Protein AF-A0A223PAQ1-F1 (afdb_monomer)

Solvent-accessible surface area (backbone atoms only — not comparable to full-atom values): 8505 Å² total; per-residue (Å²): 97,74,69,75,41,51,39,82,47,49,54,73,44,29,72,71,59,65,36,25,28,38,31,66,58,69,69,95,58,64,61,45,85,44,60,37,45,86,76,50,77,64,92,81,61,57,66,74,54,50,49,56,52,17,53,48,30,31,70,64,49,53,43,47,45,76,37,21,33,42,68,29,21,32,25,65,68,60,18,44,62,62,8,44,99,68,27,37,49,26,36,52,40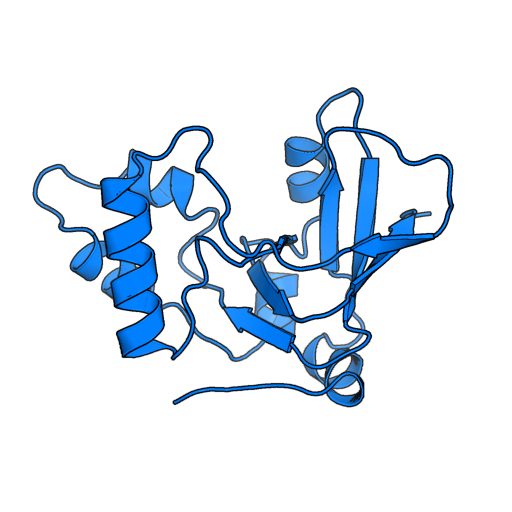,63,73,30,51,32,35,52,38,33,27,98,72,35,62,41,73,66,61,54,58,74,68,50,56,94,87,60,47,72,68,60,53,52,60,73,34,53,68,39,76,65,62,51,34,61,42,34,73,68,38,20,41,32,36,34,33,39,75,35,27,43,34,30,63,64,128

Structure (mmCIF, N/CA/C/O backbone):
data_AF-A0A223PAQ1-F1
#
_entry.id   AF-A0A223PAQ1-F1
#
loop_
_atom_site.group_PDB
_atom_site.id
_atom_site.type_symbol
_atom_site.label_atom_id
_atom_site.label_alt_id
_atom_site.label_comp_id
_atom_site.label_asym_id
_atom_site.label_entity_id
_atom_site.label_seq_id
_atom_site.pdbx_PDB_ins_code
_atom_site.Cartn_x
_atom_site.Cartn_y
_atom_site.Cartn_z
_atom_site.occupancy
_atom_site.B_iso_or_equiv
_atom_site.auth_seq_id
_atom_site.auth_comp_id
_atom_site.auth_asym_id
_atom_site.auth_atom_id
_atom_site.pdbx_PDB_model_num
ATOM 1 N N . MET A 1 1 ? 2.979 1.601 18.700 1.00 54.25 1 MET A N 1
ATOM 2 C CA . MET A 1 1 ? 4.424 1.247 18.636 1.00 54.25 1 MET A CA 1
ATOM 3 C C . MET A 1 1 ? 4.887 1.492 17.204 1.00 54.25 1 MET A C 1
ATOM 5 O O . MET A 1 1 ? 4.255 0.963 16.306 1.00 54.25 1 MET A O 1
ATOM 9 N N . ASN A 1 2 ? 5.896 2.339 16.965 1.00 67.38 2 ASN A N 1
ATOM 10 C CA . ASN A 1 2 ? 6.295 2.740 15.607 1.00 67.38 2 ASN A CA 1
ATOM 11 C C . ASN A 1 2 ? 7.244 1.688 14.999 1.00 67.38 2 ASN A C 1
ATOM 13 O O . ASN A 1 2 ? 8.445 1.718 15.266 1.00 67.38 2 ASN A O 1
ATOM 17 N N . MET A 1 3 ? 6.705 0.715 14.260 1.00 81.56 3 MET A N 1
ATOM 18 C CA . MET A 1 3 ? 7.496 -0.382 13.690 1.00 81.56 3 MET A CA 1
ATOM 19 C C . MET A 1 3 ? 8.091 0.047 12.347 1.00 81.56 3 MET A C 1
ATOM 21 O O . MET A 1 3 ? 7.358 0.268 11.383 1.00 81.56 3 MET A O 1
ATOM 25 N N . LYS A 1 4 ? 9.417 0.208 12.306 1.00 89.50 4 LYS A N 1
ATOM 26 C CA . LYS A 1 4 ? 10.188 0.543 11.103 1.00 89.50 4 LYS A CA 1
ATOM 27 C C . LYS A 1 4 ? 11.106 -0.614 10.741 1.00 89.50 4 LYS A C 1
ATOM 29 O O . LYS A 1 4 ? 11.763 -1.165 11.620 1.00 89.50 4 LYS A O 1
ATOM 34 N N . PHE A 1 5 ? 11.160 -0.923 9.455 1.00 92.31 5 PHE A N 1
ATOM 35 C CA . PHE A 1 5 ? 11.998 -1.961 8.870 1.00 92.31 5 PHE A CA 1
ATOM 36 C C . PHE A 1 5 ? 13.089 -1.326 8.013 1.00 92.31 5 PHE A C 1
ATOM 38 O O . PHE A 1 5 ? 12.883 -0.268 7.412 1.00 92.31 5 PHE A O 1
ATOM 45 N N . ASN A 1 6 ? 14.249 -1.967 7.951 1.00 92.50 6 ASN A N 1
ATOM 46 C CA . ASN A 1 6 ? 15.348 -1.599 7.070 1.00 92.50 6 ASN A CA 1
ATOM 47 C C . ASN A 1 6 ? 15.229 -2.330 5.731 1.00 92.50 6 ASN A C 1
ATOM 49 O O . ASN A 1 6 ? 14.510 -3.316 5.600 1.00 92.50 6 ASN A O 1
ATOM 53 N N . HIS A 1 7 ? 15.983 -1.884 4.728 1.00 87.88 7 HIS A N 1
ATOM 54 C CA . HIS A 1 7 ? 15.956 -2.521 3.409 1.00 87.88 7 HIS A CA 1
ATOM 55 C C . HIS A 1 7 ? 16.357 -4.013 3.448 1.00 87.88 7 HIS A C 1
ATOM 57 O O . HIS A 1 7 ? 15.794 -4.814 2.704 1.00 87.88 7 HIS A O 1
ATOM 63 N N . ASP A 1 8 ? 17.270 -4.389 4.351 1.00 90.56 8 ASP A N 1
ATOM 64 C CA . ASP A 1 8 ? 17.735 -5.769 4.540 1.00 90.56 8 ASP A CA 1
ATOM 65 C C . ASP A 1 8 ? 16.621 -6.697 5.043 1.00 90.56 8 ASP A C 1
ATOM 67 O O . ASP A 1 8 ? 16.638 -7.897 4.768 1.00 90.56 8 ASP A O 1
ATOM 71 N N . ASP A 1 9 ? 15.608 -6.136 5.712 1.00 91.25 9 ASP A N 1
ATOM 72 C CA . ASP A 1 9 ? 14.459 -6.887 6.216 1.00 91.25 9 ASP A CA 1
ATOM 73 C C . ASP A 1 9 ? 13.476 -7.249 5.094 1.00 91.25 9 ASP A C 1
ATOM 75 O O . ASP A 1 9 ? 12.657 -8.149 5.265 1.00 91.25 9 ASP A O 1
ATOM 79 N N . TRP A 1 10 ? 13.555 -6.598 3.924 1.00 90.75 10 TRP A N 1
ATOM 80 C CA . TRP A 1 10 ? 12.585 -6.772 2.839 1.00 90.75 10 TRP A CA 1
ATOM 81 C C . TRP A 1 10 ? 12.441 -8.229 2.400 1.00 90.75 10 TRP A C 1
ATOM 83 O O . TRP A 1 10 ? 11.336 -8.765 2.360 1.00 90.75 10 TRP A O 1
ATOM 93 N N . LYS A 1 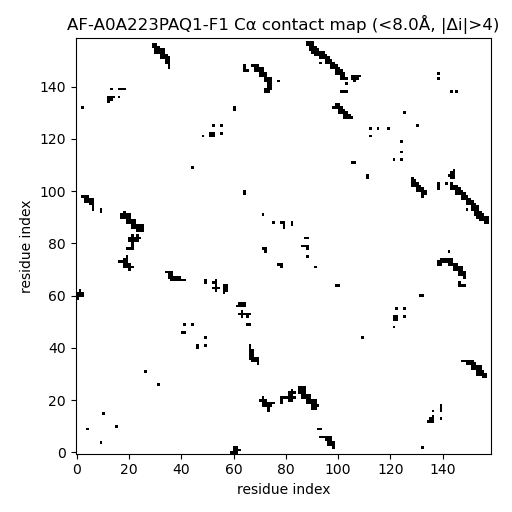11 ? 13.563 -8.878 2.067 1.00 91.62 11 LYS A N 1
ATOM 94 C CA . LYS A 1 11 ? 13.560 -10.243 1.528 1.00 91.62 11 LYS A CA 1
ATOM 95 C C . LYS A 1 11 ? 13.141 -11.285 2.578 1.00 91.62 11 LYS A C 1
ATOM 97 O O . LYS A 1 11 ? 12.326 -12.136 2.223 1.00 91.62 11 LYS A O 1
ATOM 102 N N . PRO A 1 12 ? 13.639 -11.242 3.832 1.00 93.75 12 PRO A N 1
ATOM 103 C CA . PRO A 1 12 ? 13.119 -12.087 4.904 1.00 93.75 12 PRO A CA 1
ATOM 104 C C . PRO A 1 12 ? 11.621 -11.887 5.158 1.00 93.75 12 PRO A C 1
ATOM 106 O O . PRO A 1 12 ? 10.899 -12.868 5.281 1.00 93.75 12 PRO A O 1
ATOM 109 N N . LEU A 1 13 ? 11.143 -10.638 5.197 1.00 93.38 13 LEU A N 1
ATOM 110 C CA . LEU A 1 13 ? 9.737 -10.334 5.479 1.00 93.38 13 LEU A CA 1
ATOM 111 C C . LEU A 1 13 ? 8.798 -10.752 4.348 1.00 93.38 13 LEU A C 1
ATOM 113 O O . LEU A 1 13 ? 7.671 -11.150 4.623 1.00 93.38 13 LEU A O 1
ATOM 117 N N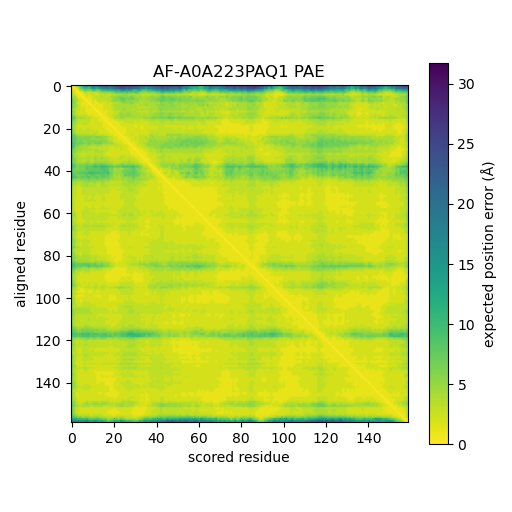 . SER A 1 14 ? 9.232 -10.639 3.091 1.00 93.00 14 SER A N 1
ATOM 118 C CA . SER A 1 14 ? 8.395 -10.969 1.935 1.00 93.00 14 SER A CA 1
ATOM 119 C C . SER A 1 14 ? 8.381 -12.459 1.588 1.00 93.00 14 SER A C 1
ATOM 121 O O . SER A 1 14 ? 7.675 -12.845 0.659 1.00 93.00 14 SER A O 1
ATOM 123 N N . GLY A 1 15 ? 9.211 -13.289 2.231 1.00 92.69 15 GLY A N 1
ATOM 124 C CA . GLY A 1 15 ? 9.403 -14.689 1.831 1.00 92.69 15 GLY A CA 1
ATOM 125 C C . GLY A 1 15 ? 9.953 -14.841 0.403 1.00 92.69 15 GLY A C 1
ATOM 126 O O . GLY A 1 15 ? 9.823 -15.894 -0.216 1.00 92.69 15 GLY A O 1
ATOM 127 N N . GLY A 1 16 ? 10.531 -13.776 -0.169 1.00 92.00 16 GLY A N 1
ATOM 128 C CA . GLY A 1 16 ? 10.926 -13.720 -1.581 1.00 92.00 16 GLY A CA 1
ATOM 129 C C . GLY A 1 16 ? 9.774 -13.495 -2.570 1.00 92.00 16 GLY A C 1
ATOM 130 O O . GLY A 1 16 ? 10.025 -13.461 -3.775 1.00 92.00 16 GLY A O 1
ATOM 131 N N . MET A 1 17 ? 8.538 -13.303 -2.098 1.00 95.50 17 MET A N 1
ATOM 132 C CA . MET A 1 17 ? 7.390 -12.982 -2.947 1.00 95.50 17 MET A CA 1
ATOM 133 C C . MET A 1 17 ? 7.467 -11.548 -3.489 1.00 95.50 17 MET A C 1
ATOM 135 O O . MET A 1 17 ? 8.149 -10.677 -2.937 1.00 95.50 17 MET A O 1
ATOM 139 N N . LEU A 1 18 ? 6.757 -11.312 -4.595 1.00 96.69 18 LEU A N 1
ATOM 140 C CA . LEU A 1 18 ? 6.733 -10.030 -5.292 1.00 96.69 18 LEU A CA 1
ATOM 141 C C . LEU A 1 18 ? 5.574 -9.162 -4.804 1.00 96.69 18 LEU A C 1
ATOM 143 O O . LEU A 1 18 ? 4.435 -9.616 -4.728 1.00 96.69 18 LEU A O 1
ATOM 147 N N . LEU A 1 19 ? 5.878 -7.894 -4.537 1.00 97.31 19 LEU A N 1
ATOM 148 C CA . LEU A 1 19 ? 4.890 -6.862 -4.262 1.00 97.31 19 LEU A CA 1
ATOM 149 C C . LEU A 1 19 ? 4.638 -6.057 -5.535 1.00 97.31 19 LEU A C 1
ATOM 151 O O . LEU A 1 19 ? 5.581 -5.570 -6.158 1.00 97.31 19 LEU A O 1
ATOM 155 N N . TYR A 1 20 ? 3.379 -5.883 -5.910 1.00 98.38 20 TYR A N 1
ATOM 156 C CA . TYR A 1 20 ? 2.981 -5.221 -7.144 1.00 98.38 20 TYR A CA 1
ATOM 157 C C . TYR A 1 20 ? 2.291 -3.890 -6.890 1.00 98.38 20 TYR A C 1
ATOM 159 O O . TYR A 1 20 ? 1.607 -3.684 -5.885 1.00 98.38 20 TYR A O 1
ATOM 167 N N . ARG A 1 21 ? 2.420 -2.996 -7.868 1.00 97.56 21 ARG A N 1
ATOM 168 C CA . ARG A 1 21 ? 1.624 -1.777 -7.970 1.00 97.56 21 ARG A CA 1
ATOM 169 C C . ARG A 1 21 ? 1.234 -1.508 -9.412 1.00 97.56 21 ARG A C 1
ATOM 171 O O . ARG A 1 21 ? 2.093 -1.512 -10.293 1.00 97.56 21 ARG A O 1
ATOM 178 N N . GLY A 1 22 ? -0.043 -1.201 -9.615 1.00 97.00 22 GLY A N 1
ATOM 179 C CA . GLY A 1 22 ? -0.533 -0.607 -10.852 1.00 97.00 22 GLY A CA 1
ATOM 180 C C . GLY A 1 22 ? -0.232 0.890 -10.910 1.00 97.00 22 GLY A C 1
ATOM 181 O O . GLY A 1 22 ? -0.494 1.627 -9.957 1.00 97.00 22 GLY A O 1
ATOM 182 N N . PHE A 1 23 ? 0.318 1.339 -12.031 1.00 95.56 23 PHE A N 1
ATOM 183 C CA . PHE A 1 23 ? 0.492 2.743 -12.382 1.00 95.56 23 PHE A CA 1
ATOM 184 C C . PHE A 1 23 ? -0.395 3.042 -13.587 1.00 95.56 23 PHE A C 1
ATOM 186 O O . PHE A 1 23 ? -0.353 2.311 -14.570 1.00 95.56 23 PHE A O 1
ATOM 193 N N . SER A 1 24 ? -1.173 4.124 -13.534 1.00 94.00 24 SER A N 1
ATOM 194 C CA . SER A 1 24 ? -2.085 4.521 -14.620 1.00 94.00 24 SER A CA 1
ATOM 195 C C . SER A 1 24 ? -1.376 5.040 -15.875 1.00 94.00 24 SER A C 1
ATOM 197 O O . SER A 1 24 ? -2.013 5.293 -16.894 1.00 94.00 24 SER A O 1
ATOM 199 N N . GLN A 1 25 ? -0.057 5.221 -15.806 1.00 93.50 25 GLN A N 1
ATOM 200 C CA . GLN A 1 25 ? 0.791 5.656 -16.907 1.00 93.50 25 GLN A CA 1
ATOM 201 C C . GLN A 1 25 ? 2.018 4.758 -16.984 1.00 93.50 25 GLN A C 1
ATOM 203 O O . GLN A 1 25 ? 2.524 4.302 -15.957 1.00 93.50 25 GLN A O 1
ATOM 208 N N . LYS A 1 26 ? 2.511 4.546 -18.204 1.00 93.94 26 LYS A N 1
ATOM 209 C CA . LYS A 1 26 ? 3.750 3.812 -18.456 1.00 93.94 26 LYS A CA 1
ATOM 210 C C . LYS A 1 26 ? 4.946 4.743 -18.330 1.00 93.94 26 LYS A C 1
ATOM 212 O O . LYS A 1 26 ? 4.948 5.820 -18.922 1.00 93.94 26 LYS A O 1
ATOM 217 N N . ALA A 1 27 ? 5.980 4.295 -17.635 1.00 92.69 27 ALA A N 1
ATOM 218 C CA . ALA A 1 27 ? 7.295 4.910 -17.671 1.00 92.69 27 ALA A CA 1
ATOM 219 C C . ALA A 1 27 ? 8.202 4.192 -18.697 1.00 92.69 27 ALA A C 1
ATOM 221 O O . ALA A 1 27 ? 8.205 2.953 -18.786 1.00 92.69 27 ALA A O 1
ATOM 222 N N . PRO A 1 28 ? 8.966 4.948 -19.508 1.00 92.88 28 PRO A N 1
ATOM 223 C CA . PRO A 1 28 ? 9.849 4.376 -20.519 1.00 92.88 28 PRO A CA 1
ATOM 224 C C . PRO A 1 28 ? 11.023 3.602 -19.906 1.00 92.88 28 PRO A C 1
ATOM 226 O O . PRO A 1 28 ? 11.519 2.670 -20.540 1.00 92.88 28 PRO A O 1
ATOM 229 N N . GLU A 1 29 ? 11.428 3.925 -18.678 1.00 95.62 29 GLU A N 1
ATOM 230 C CA . GLU A 1 29 ? 12.525 3.275 -17.970 1.00 95.62 29 GLU A CA 1
ATOM 231 C C . GLU A 1 29 ? 12.120 1.910 -17.398 1.00 95.62 29 GLU A C 1
ATOM 233 O O . GLU A 1 29 ? 11.046 1.742 -16.809 1.00 95.62 29 GLU A O 1
ATOM 238 N N . ASP A 1 30 ? 13.028 0.934 -17.473 1.00 94.69 30 ASP A N 1
ATOM 239 C CA . ASP A 1 30 ? 12.830 -0.390 -16.865 1.00 94.69 30 ASP A CA 1
ATOM 240 C C . ASP A 1 30 ? 12.723 -0.325 -15.341 1.00 94.69 30 ASP A C 1
ATOM 242 O O . ASP A 1 30 ? 12.063 -1.149 -14.709 1.00 94.69 30 ASP A O 1
ATOM 246 N N . THR A 1 31 ? 13.363 0.676 -14.740 1.00 96.38 31 THR A N 1
ATOM 247 C CA . THR A 1 31 ? 13.351 0.941 -13.306 1.00 96.38 31 THR A CA 1
ATOM 248 C C . THR A 1 31 ? 13.109 2.421 -13.064 1.00 96.38 31 THR A C 1
ATOM 250 O O . THR A 1 31 ? 13.803 3.258 -13.631 1.00 96.38 31 THR A O 1
ATOM 253 N N . VAL A 1 32 ? 12.191 2.730 -12.150 1.00 96.50 32 VAL A N 1
ATOM 254 C CA . VAL A 1 32 ? 11.979 4.090 -11.643 1.00 96.50 32 VAL A CA 1
ATOM 255 C C . VAL A 1 32 ? 12.072 4.116 -10.121 1.00 96.50 32 VAL A C 1
ATOM 257 O O . VAL A 1 32 ? 11.748 3.137 -9.443 1.00 96.50 32 VAL A O 1
ATOM 260 N N . LEU A 1 33 ? 12.530 5.246 -9.583 1.00 96.56 33 LEU A N 1
ATOM 261 C CA . LEU A 1 33 ? 12.502 5.517 -8.151 1.00 96.56 33 LEU A CA 1
ATOM 262 C C . LEU A 1 33 ? 11.129 6.080 -7.781 1.00 96.56 33 LEU A C 1
ATOM 264 O O . LEU A 1 33 ? 10.700 7.090 -8.334 1.00 96.56 33 LEU A O 1
ATOM 268 N N . VAL A 1 34 ? 10.468 5.459 -6.812 1.00 95.25 34 VAL A N 1
ATOM 269 C CA . VAL A 1 34 ? 9.169 5.900 -6.301 1.00 95.25 34 VAL A CA 1
ATOM 270 C C . VAL A 1 34 ? 9.315 6.245 -4.830 1.00 95.25 34 VAL A C 1
ATOM 272 O O . VAL A 1 34 ? 10.029 5.571 -4.092 1.00 95.25 34 VAL A O 1
ATOM 275 N N . ARG A 1 35 ? 8.645 7.308 -4.394 1.00 92.12 35 ARG A N 1
ATOM 276 C CA . ARG A 1 35 ? 8.608 7.715 -2.989 1.00 92.12 35 ARG A CA 1
ATOM 277 C C . ARG A 1 35 ? 7.180 7.690 -2.485 1.00 92.12 35 ARG A C 1
ATOM 279 O O . ARG A 1 35 ? 6.237 7.857 -3.259 1.00 92.12 35 ARG A O 1
ATOM 286 N N . SER A 1 36 ? 7.045 7.510 -1.181 1.00 94.06 36 SER A N 1
ATOM 287 C CA . SER A 1 36 ? 5.774 7.732 -0.504 1.00 94.06 36 SER A CA 1
ATOM 288 C C . SER A 1 36 ? 5.315 9.177 -0.693 1.00 94.06 36 SER A C 1
ATOM 290 O O . SER A 1 36 ? 6.143 10.085 -0.572 1.00 94.06 36 SER A O 1
ATOM 292 N N . PRO A 1 37 ? 4.028 9.426 -0.981 1.00 92.81 37 PRO A N 1
ATOM 293 C CA . PRO A 1 37 ? 3.499 10.780 -0.953 1.00 92.81 37 PRO A CA 1
ATOM 294 C C . PRO A 1 37 ? 3.635 11.390 0.450 1.00 92.81 37 PRO A C 1
ATOM 296 O O . PRO A 1 37 ? 3.628 10.689 1.461 1.00 92.81 37 PRO A O 1
ATOM 299 N N . THR A 1 38 ? 3.747 12.714 0.514 1.00 86.69 38 THR A N 1
ATOM 300 C CA . THR A 1 38 ? 3.746 13.458 1.783 1.00 86.69 38 THR A CA 1
ATOM 301 C C . THR A 1 38 ? 2.352 13.934 2.171 1.00 86.69 38 THR A C 1
ATOM 303 O O . THR A 1 38 ? 2.043 13.968 3.354 1.00 86.69 38 THR A O 1
ATOM 306 N N . ASP A 1 39 ? 1.524 14.283 1.183 1.00 83.88 39 ASP A N 1
ATOM 307 C CA . ASP A 1 39 ? 0.177 14.831 1.373 1.00 83.88 39 ASP A CA 1
ATOM 308 C C . ASP A 1 39 ? -0.727 14.408 0.201 1.00 83.88 39 ASP A C 1
ATOM 310 O O . ASP A 1 39 ? -1.042 15.182 -0.711 1.00 83.88 39 ASP A O 1
ATOM 314 N N . ARG A 1 40 ? -1.045 13.107 0.127 1.00 87.25 40 ARG A N 1
ATOM 315 C CA . ARG A 1 40 ? -1.909 12.593 -0.941 1.00 87.25 40 ARG A CA 1
ATOM 316 C C . ARG A 1 40 ? -3.330 13.108 -0.733 1.00 87.25 40 ARG A C 1
ATOM 318 O O . ARG A 1 40 ? -3.997 12.709 0.221 1.00 87.25 40 ARG A O 1
ATOM 325 N N . LYS A 1 41 ? -3.836 13.855 -1.717 1.00 88.38 41 LYS A N 1
ATOM 326 C CA . LYS A 1 41 ? -5.269 14.142 -1.829 1.00 88.38 41 LYS A CA 1
ATOM 327 C C . LYS A 1 41 ? -6.037 12.894 -2.286 1.00 88.38 41 LYS A C 1
ATOM 329 O O . LYS A 1 41 ? -5.587 12.203 -3.210 1.00 88.38 41 LYS A O 1
ATOM 334 N N . PRO A 1 42 ? -7.176 12.580 -1.657 1.00 87.19 42 PRO A N 1
ATOM 335 C CA . PRO A 1 42 ? -7.971 11.423 -2.022 1.00 87.19 42 PRO A CA 1
ATOM 336 C C . PRO A 1 42 ? -8.705 11.699 -3.340 1.00 87.19 42 PRO A C 1
ATOM 338 O O . PRO A 1 42 ? -9.112 12.826 -3.609 1.00 87.19 42 PRO A O 1
ATOM 341 N N . ALA A 1 43 ? -8.852 10.669 -4.176 1.00 86.69 43 ALA A N 1
ATOM 342 C CA . ALA A 1 43 ? -9.570 10.794 -5.446 1.00 86.69 43 ALA A CA 1
ATOM 343 C C . ALA A 1 43 ? -11.095 10.736 -5.250 1.00 86.69 43 ALA A C 1
ATOM 345 O O . ALA A 1 43 ? -11.819 11.536 -5.831 1.00 86.69 43 ALA A O 1
ATOM 346 N N . HIS A 1 44 ? -11.560 9.800 -4.416 1.00 89.50 44 HIS A N 1
ATOM 347 C CA . HIS A 1 44 ? -12.988 9.512 -4.225 1.00 89.50 44 HIS A CA 1
ATOM 348 C C . HIS A 1 44 ? -13.433 9.626 -2.760 1.00 89.50 44 HIS A C 1
ATOM 350 O O . HIS A 1 44 ? -14.553 10.033 -2.473 1.00 89.50 44 HIS A O 1
ATOM 356 N N . MET A 1 45 ? -12.536 9.337 -1.814 1.00 92.12 45 MET A N 1
ATOM 357 C CA . MET A 1 45 ? -12.817 9.457 -0.384 1.00 92.12 45 MET A CA 1
ATOM 358 C C . MET A 1 45 ? -12.894 10.932 0.048 1.00 92.12 45 MET A C 1
ATOM 360 O O . MET A 1 45 ? -12.003 11.704 -0.307 1.00 92.12 45 MET A O 1
ATOM 364 N N . PRO A 1 46 ? -13.884 11.349 0.858 1.00 95.38 46 PRO A N 1
ATOM 365 C CA . PRO A 1 46 ? -13.893 12.689 1.436 1.00 95.38 46 PRO A CA 1
ATOM 366 C C . PRO A 1 46 ? -12.646 12.954 2.292 1.00 95.38 46 PRO A C 1
ATOM 368 O O . PRO A 1 46 ? -12.229 12.106 3.081 1.00 95.38 46 PRO A O 1
ATOM 371 N N . LEU A 1 47 ? -12.076 14.159 2.202 1.00 95.19 47 LEU A N 1
ATOM 372 C CA . LEU A 1 47 ? -10.855 14.514 2.941 1.00 95.19 47 LEU A CA 1
ATOM 373 C C . LEU A 1 47 ? -11.015 14.372 4.467 1.00 95.19 47 LEU A C 1
ATOM 375 O O . LEU A 1 47 ? -10.101 13.921 5.151 1.00 95.19 47 LEU A O 1
ATOM 379 N N . SER A 1 48 ? -12.194 14.695 5.004 1.00 96.12 48 SER A N 1
ATOM 380 C CA . SER A 1 48 ? -12.500 14.527 6.432 1.00 96.12 48 SER A CA 1
ATOM 381 C C . SER A 1 48 ? -12.500 13.065 6.884 1.00 96.12 48 SER A C 1
ATOM 383 O O . SER A 1 48 ? -12.188 12.785 8.040 1.00 96.12 48 SER A O 1
ATOM 385 N N . VAL A 1 49 ? -12.839 12.131 5.994 1.00 96.44 49 VAL A N 1
ATOM 386 C CA . VAL A 1 49 ? -12.781 10.689 6.266 1.00 96.44 49 VAL A CA 1
ATOM 387 C C . VAL A 1 49 ? -11.330 10.226 6.266 1.00 96.44 49 VAL A C 1
ATOM 389 O O . VAL A 1 49 ? -10.911 9.555 7.204 1.00 96.44 49 VAL A O 1
ATOM 392 N N . GLN A 1 50 ? -10.538 10.654 5.279 1.00 96.62 50 GLN A N 1
ATOM 393 C CA . GLN A 1 50 ? -9.105 10.362 5.250 1.00 96.62 50 GLN A CA 1
ATOM 394 C C . GLN A 1 50 ? -8.402 10.849 6.522 1.00 96.62 50 GLN A C 1
ATOM 396 O O . GLN A 1 50 ? -7.620 10.097 7.093 1.00 96.62 50 GLN A O 1
ATOM 401 N N . HIS A 1 51 ? -8.700 12.066 6.989 1.00 97.06 51 HIS A N 1
ATOM 402 C CA . HIS A 1 51 ? -8.128 12.582 8.235 1.00 97.06 51 HIS A CA 1
ATOM 403 C C . HIS A 1 51 ? -8.472 11.693 9.432 1.00 97.06 51 HIS A C 1
ATOM 405 O O . HIS A 1 51 ? -7.571 11.316 10.169 1.00 97.06 51 HIS A O 1
ATOM 411 N N . GLN A 1 52 ? -9.735 11.280 9.581 1.00 97.94 52 GLN A N 1
ATOM 412 C CA . GLN A 1 52 ? -10.133 10.365 10.657 1.00 97.94 52 GLN A CA 1
ATOM 413 C C . GLN A 1 52 ? -9.398 9.020 10.584 1.00 97.94 52 GLN A C 1
ATOM 415 O O . GLN A 1 52 ? -8.993 8.490 11.617 1.00 97.94 52 GLN A O 1
ATOM 420 N N . MET A 1 53 ? -9.201 8.476 9.377 1.00 97.88 53 MET A N 1
ATOM 421 C CA . MET A 1 53 ? -8.440 7.237 9.196 1.00 97.88 53 MET A CA 1
ATOM 422 C C . MET A 1 53 ? -6.969 7.413 9.559 1.00 97.88 53 MET A C 1
ATOM 424 O O . MET A 1 53 ? -6.402 6.588 10.268 1.00 97.88 53 MET A O 1
ATOM 428 N N . ASP A 1 54 ? -6.348 8.490 9.085 1.00 97.50 54 ASP A N 1
ATOM 429 C CA . ASP A 1 54 ? -4.950 8.787 9.371 1.00 97.50 54 ASP A CA 1
ATOM 430 C C . ASP A 1 54 ? -4.703 9.054 10.857 1.00 97.50 54 ASP A C 1
ATOM 432 O O . ASP A 1 54 ? -3.695 8.591 11.382 1.00 97.50 54 ASP A O 1
ATOM 436 N N . ASP A 1 55 ? -5.612 9.754 11.537 1.00 98.00 55 ASP A N 1
ATOM 437 C CA . ASP A 1 55 ? -5.519 10.017 12.975 1.00 98.00 55 ASP A CA 1
ATOM 438 C C . ASP A 1 55 ? -5.631 8.712 13.778 1.00 98.00 55 ASP A C 1
ATOM 440 O O . ASP A 1 55 ? -4.881 8.499 14.734 1.00 98.00 55 ASP A O 1
ATOM 444 N N . TRP A 1 56 ? -6.510 7.794 13.357 1.00 98.12 56 TRP A N 1
ATOM 445 C CA . TRP A 1 56 ? -6.591 6.455 13.942 1.00 98.12 56 TRP A CA 1
ATOM 446 C C . TRP A 1 56 ? -5.304 5.655 13.697 1.00 98.12 56 TRP A C 1
ATOM 448 O O . TRP A 1 56 ? -4.719 5.131 14.643 1.00 98.12 56 TRP A O 1
ATOM 458 N N . PHE A 1 57 ? -4.801 5.611 12.459 1.00 97.81 57 PHE A N 1
ATOM 459 C CA . PHE A 1 57 ? -3.565 4.893 12.140 1.00 97.81 57 PHE A CA 1
ATOM 460 C C . PHE A 1 57 ? -2.344 5.466 12.868 1.00 97.81 57 PHE A C 1
ATOM 462 O O . PHE A 1 57 ? -1.468 4.717 13.302 1.00 97.81 57 PHE A O 1
ATOM 469 N N . GLU A 1 58 ? -2.262 6.784 13.029 1.00 97.06 58 GLU A N 1
ATOM 470 C CA . GLU A 1 58 ? -1.193 7.418 13.793 1.00 97.06 58 GLU A CA 1
ATOM 471 C C . GLU A 1 58 ? -1.270 7.057 15.273 1.00 97.06 58 GLU A C 1
ATOM 473 O O . GLU A 1 58 ? -0.251 6.698 15.865 1.00 97.06 58 GLU A O 1
ATOM 478 N N . LYS A 1 59 ? -2.470 7.080 15.853 1.00 97.19 59 LYS A N 1
ATOM 479 C CA . LYS A 1 59 ? -2.679 6.700 17.248 1.00 97.19 59 LYS A CA 1
ATOM 480 C C . LYS A 1 59 ? -2.333 5.228 17.505 1.00 97.19 59 LYS A C 1
ATOM 482 O O . LYS A 1 59 ? -1.583 4.942 18.436 1.00 97.19 59 LYS A O 1
ATOM 487 N N . GLU A 1 60 ? -2.843 4.309 16.686 1.00 97.12 60 GLU A N 1
ATOM 488 C CA . GLU A 1 60 ? -2.722 2.865 16.935 1.00 97.12 60 GLU A CA 1
ATOM 489 C C . GLU A 1 60 ? -1.401 2.280 16.399 1.00 97.12 60 GLU A C 1
ATOM 491 O O . GLU A 1 60 ? -0.715 1.505 17.074 1.00 97.12 60 GLU A O 1
ATOM 496 N N . LEU A 1 61 ? -0.979 2.698 15.201 1.00 96.31 61 LEU A N 1
ATOM 497 C CA . LEU A 1 61 ? 0.168 2.127 14.482 1.00 96.31 61 LEU A CA 1
ATOM 498 C C . LEU A 1 61 ? 1.369 3.083 14.384 1.00 96.31 61 LEU A C 1
ATOM 500 O O . LEU A 1 61 ? 2.459 2.670 13.984 1.00 96.31 61 LEU A O 1
ATOM 504 N N . GLY A 1 62 ? 1.217 4.350 14.780 1.00 96.50 62 GLY A N 1
ATOM 505 C CA . GLY A 1 62 ? 2.299 5.338 14.771 1.00 96.50 62 GLY A CA 1
ATOM 506 C C . GLY A 1 62 ? 2.600 5.940 13.398 1.00 96.50 62 GLY A C 1
ATOM 507 O O . GLY A 1 62 ? 3.671 6.519 13.222 1.00 96.50 62 GLY A O 1
ATOM 508 N N . THR A 1 63 ? 1.729 5.764 12.397 1.00 95.88 63 THR A N 1
ATOM 509 C CA . THR A 1 63 ? 1.930 6.294 11.036 1.00 95.88 63 THR A CA 1
ATOM 510 C C . THR 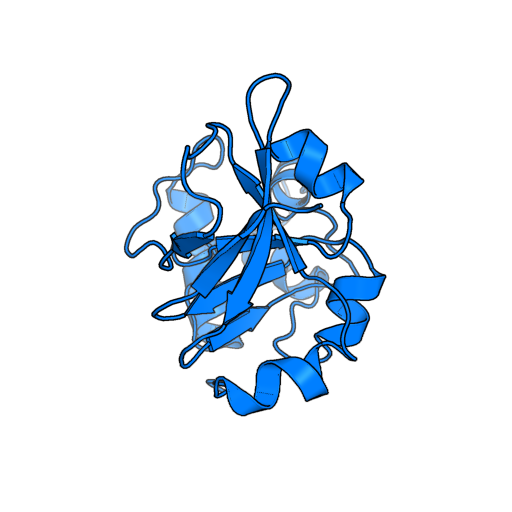A 1 63 ? 0.608 6.657 10.374 1.00 95.88 63 THR A C 1
ATOM 512 O O . THR A 1 63 ? -0.300 5.841 10.333 1.00 95.88 63 THR A O 1
ATOM 515 N N . ARG A 1 64 ? 0.526 7.847 9.770 1.00 96.12 64 ARG A N 1
ATOM 516 C CA . ARG A 1 64 ? -0.604 8.278 8.924 1.00 96.12 64 ARG A CA 1
ATOM 517 C C . ARG A 1 64 ? -0.574 7.566 7.564 1.00 96.12 64 ARG A C 1
ATOM 519 O O . ARG A 1 64 ? -0.077 8.111 6.575 1.00 96.12 64 ARG A O 1
ATOM 526 N N . PHE A 1 65 ? -0.988 6.298 7.536 1.00 96.62 65 PHE A N 1
ATOM 527 C CA . PHE A 1 65 ? -0.848 5.435 6.360 1.00 96.62 65 PHE A CA 1
ATOM 528 C C . PHE A 1 65 ? -1.668 5.915 5.159 1.00 96.62 65 PHE A C 1
ATOM 530 O O . PHE A 1 65 ? -1.177 5.865 4.031 1.00 96.62 65 PHE A O 1
ATOM 537 N N . ARG A 1 66 ? -2.884 6.428 5.340 1.00 95.00 66 ARG A N 1
ATOM 538 C CA . ARG A 1 66 ? -3.790 6.702 4.220 1.00 95.00 66 ARG A CA 1
ATOM 539 C C . ARG A 1 66 ? -3.295 7.832 3.318 1.00 95.00 66 ARG A C 1
ATOM 541 O O . ARG A 1 66 ? -3.420 7.711 2.094 1.00 95.0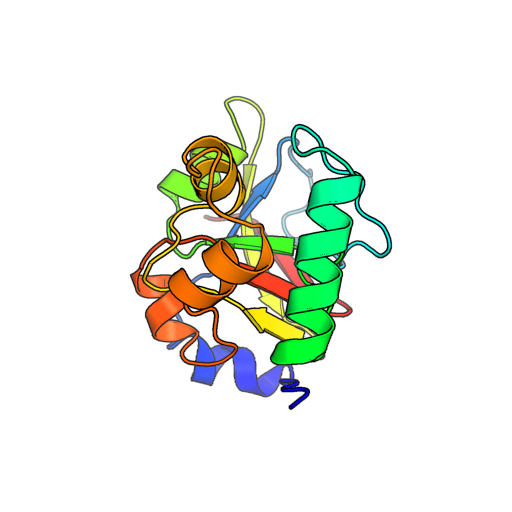0 66 ARG A O 1
ATOM 548 N N . GLN A 1 67 ? -2.721 8.897 3.882 1.00 95.62 67 GLN A N 1
ATOM 549 C CA . GLN A 1 67 ? -2.138 9.998 3.095 1.00 95.62 67 GLN A CA 1
ATOM 550 C C . GLN A 1 67 ? -0.706 9.741 2.618 1.00 95.62 67 GLN A C 1
ATOM 552 O O . GLN A 1 67 ? -0.281 10.362 1.642 1.00 95.62 67 GLN A O 1
ATOM 557 N N . ARG A 1 68 ? 0.042 8.856 3.293 1.00 95.88 68 ARG A N 1
ATOM 558 C CA . ARG A 1 68 ? 1.476 8.648 3.031 1.00 95.88 68 ARG A CA 1
ATOM 559 C C . ARG A 1 68 ? 1.790 7.391 2.238 1.00 95.88 68 ARG A C 1
ATOM 561 O O . ARG A 1 68 ? 2.929 7.220 1.832 1.00 95.88 68 ARG A O 1
ATOM 568 N N . SER A 1 69 ? 0.830 6.501 2.017 1.00 96.12 69 SER A N 1
ATOM 569 C CA . SER A 1 69 ? 1.154 5.201 1.436 1.00 96.12 69 SER A CA 1
ATOM 570 C C . SER A 1 69 ? 1.298 5.219 -0.077 1.00 96.12 69 SER A C 1
ATOM 572 O O . SER A 1 69 ? 0.519 5.821 -0.823 1.00 96.12 69 SER A O 1
ATOM 574 N N . LEU A 1 70 ? 2.271 4.441 -0.526 1.00 96.00 70 LEU A N 1
ATOM 575 C CA . LEU A 1 70 ? 2.206 3.720 -1.774 1.00 96.00 70 LEU A CA 1
ATOM 576 C C . LEU A 1 70 ? 1.280 2.510 -1.581 1.00 96.00 70 LEU A C 1
ATOM 578 O O . LEU A 1 70 ? 1.507 1.670 -0.718 1.00 96.00 70 LEU A O 1
ATOM 582 N N . PHE A 1 71 ? 0.232 2.428 -2.389 1.00 96.62 71 PHE A N 1
ATOM 583 C CA . PHE A 1 71 ? -0.743 1.339 -2.330 1.00 96.62 71 PHE A CA 1
ATOM 584 C C . PHE A 1 71 ? -0.285 0.205 -3.240 1.00 96.62 71 PHE A C 1
ATOM 586 O O . PHE A 1 71 ? 0.076 0.445 -4.400 1.00 96.62 71 PHE A O 1
ATOM 593 N N . THR A 1 72 ? -0.228 -0.996 -2.686 1.00 98.12 72 THR A N 1
ATOM 594 C CA . THR A 1 72 ? 0.412 -2.166 -3.287 1.00 98.12 72 THR A CA 1
ATOM 595 C C . THR A 1 72 ? -0.369 -3.437 -2.954 1.00 98.12 72 THR A C 1
ATOM 597 O O . THR A 1 72 ? -1.284 -3.401 -2.141 1.00 98.12 72 THR A O 1
ATOM 600 N N . THR A 1 73 ? -0.045 -4.553 -3.598 1.00 98.56 73 THR A N 1
ATOM 601 C CA . THR A 1 73 ? -0.721 -5.845 -3.395 1.00 98.56 73 THR A CA 1
ATOM 602 C C . THR A 1 73 ? 0.207 -6.990 -3.800 1.00 98.56 73 THR A C 1
ATOM 604 O O . THR A 1 73 ? 1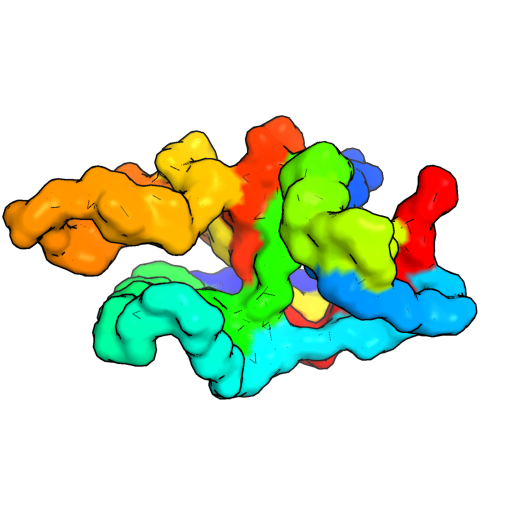.070 -6.811 -4.660 1.00 98.56 73 THR A O 1
ATOM 607 N N . GLY A 1 74 ? 0.035 -8.179 -3.222 1.00 98.00 74 GLY A N 1
ATOM 608 C CA . GLY A 1 74 ? 0.681 -9.396 -3.727 1.00 98.00 74 GLY A CA 1
ATOM 609 C C . GLY A 1 74 ? -0.001 -10.008 -4.961 1.00 98.00 74 GLY A C 1
ATOM 610 O O . GLY A 1 74 ? 0.536 -10.934 -5.564 1.00 98.00 74 GLY A O 1
ATOM 611 N N . SER A 1 75 ? -1.159 -9.484 -5.383 1.00 97.94 75 SER A N 1
ATOM 612 C CA . SER A 1 75 ? -1.909 -9.980 -6.540 1.00 97.94 75 SER A CA 1
ATOM 613 C C . SER A 1 75 ? -1.634 -9.163 -7.803 1.00 97.94 75 SER A C 1
ATOM 615 O O . SER A 1 75 ? -1.981 -7.983 -7.906 1.00 97.94 75 SER A O 1
ATOM 617 N N . LEU A 1 76 ? -1.058 -9.817 -8.813 1.00 97.25 76 LEU A N 1
ATOM 618 C CA . LEU A 1 76 ? -0.818 -9.215 -10.125 1.00 97.25 76 LEU A CA 1
ATOM 619 C C . LEU A 1 76 ? -2.122 -8.756 -10.795 1.00 97.25 76 LEU A C 1
ATOM 621 O O . LEU A 1 76 ? -2.155 -7.692 -11.410 1.00 97.25 76 LEU A O 1
ATOM 625 N N . ASP A 1 77 ? -3.205 -9.518 -10.651 1.00 96.81 77 ASP A N 1
ATOM 626 C CA . ASP A 1 77 ? -4.491 -9.190 -11.272 1.00 96.81 77 ASP A CA 1
ATOM 627 C C . ASP A 1 77 ? -5.175 -8.002 -10.590 1.00 96.81 77 ASP A C 1
ATOM 629 O O . ASP A 1 77 ? -5.779 -7.164 -11.262 1.00 96.81 77 ASP A O 1
ATOM 633 N N . VAL A 1 78 ? -5.040 -7.871 -9.266 1.00 96.81 78 VAL A N 1
ATOM 634 C CA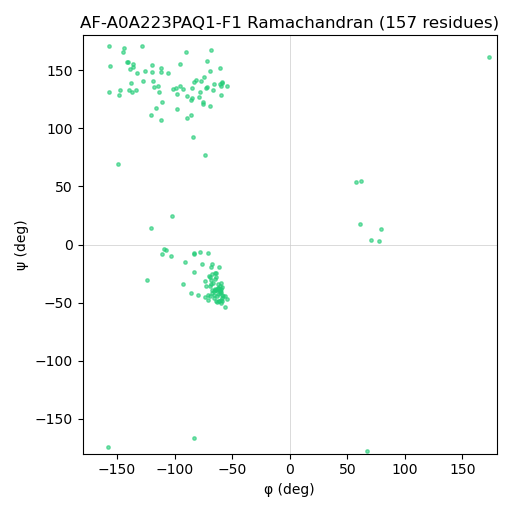 . VAL A 1 78 ? -5.444 -6.652 -8.546 1.00 96.81 78 VAL A CA 1
ATOM 635 C C . VAL A 1 78 ? -4.622 -5.460 -9.052 1.00 96.81 78 VAL A C 1
ATOM 637 O O . VAL A 1 78 ? -5.189 -4.442 -9.442 1.00 96.81 78 VAL A O 1
ATOM 640 N N . ALA A 1 79 ? -3.295 -5.592 -9.144 1.00 97.44 79 ALA A N 1
ATOM 641 C CA . ALA A 1 79 ? -2.433 -4.517 -9.633 1.00 97.44 79 ALA A CA 1
ATOM 642 C C . ALA A 1 79 ? -2.754 -4.097 -11.082 1.00 97.44 79 ALA A C 1
ATOM 644 O O . ALA A 1 79 ? -2.750 -2.903 -11.382 1.00 97.44 79 ALA A O 1
ATOM 645 N N . ARG A 1 80 ? -3.076 -5.049 -11.971 1.00 96.88 80 ARG A N 1
ATOM 646 C CA . ARG A 1 80 ? -3.515 -4.773 -13.352 1.00 96.88 80 ARG A CA 1
ATOM 647 C C . ARG A 1 80 ? -4.813 -3.973 -13.388 1.00 96.88 80 ARG A C 1
ATOM 649 O O . ARG A 1 80 ? -4.901 -3.018 -14.153 1.00 96.88 80 ARG A O 1
ATOM 656 N N . ARG A 1 81 ? -5.786 -4.309 -12.531 1.00 95.12 81 ARG A N 1
ATOM 657 C CA . ARG A 1 81 ? -7.040 -3.548 -12.414 1.00 95.12 81 ARG A CA 1
ATOM 658 C C . ARG A 1 81 ? -6.786 -2.088 -12.037 1.00 95.12 81 ARG A C 1
ATOM 660 O O . ARG A 1 81 ? -7.345 -1.207 -12.678 1.00 95.12 81 ARG A O 1
ATOM 667 N N . TYR A 1 82 ? -5.887 -1.817 -11.085 1.00 93.25 82 TYR A N 1
ATOM 668 C CA . TYR A 1 82 ? -5.509 -0.434 -10.751 1.00 93.25 82 TYR A CA 1
ATOM 669 C C . TYR A 1 82 ? -4.721 0.282 -11.855 1.00 93.25 82 TYR A C 1
ATOM 671 O O . TYR A 1 82 ? -4.794 1.506 -11.953 1.00 93.25 82 TYR A O 1
ATOM 679 N N . ALA A 1 83 ? -3.934 -0.441 -12.657 1.00 95.62 83 ALA A N 1
ATOM 680 C CA . ALA A 1 83 ? -3.207 0.151 -13.779 1.00 95.62 83 ALA A CA 1
ATOM 681 C C . ALA A 1 83 ? -4.160 0.618 -14.897 1.00 95.62 83 ALA A C 1
ATOM 683 O O . ALA A 1 83 ? -3.902 1.637 -15.540 1.00 95.62 83 ALA A O 1
ATOM 684 N N . GLY A 1 84 ? -5.263 -0.106 -15.108 1.00 94.62 84 GLY A N 1
ATOM 685 C CA . GLY A 1 84 ? -6.180 0.122 -16.223 1.00 94.62 84 GLY A CA 1
ATOM 686 C C . GLY A 1 84 ? -5.551 -0.194 -17.587 1.00 94.62 84 GLY A C 1
ATOM 687 O O . GLY A 1 84 ? -4.396 -0.615 -17.684 1.00 94.62 84 GLY A O 1
ATOM 688 N N . ASP A 1 85 ? -6.306 0.038 -18.661 1.00 93.94 85 ASP A N 1
ATOM 689 C CA . ASP A 1 85 ? -5.962 -0.427 -20.018 1.00 93.94 85 ASP A CA 1
ATOM 690 C C . ASP A 1 85 ? -4.679 0.191 -20.597 1.00 93.94 85 ASP A C 1
ATOM 692 O O . ASP A 1 85 ? -4.026 -0.378 -21.476 1.00 93.94 85 ASP A O 1
ATOM 696 N N . HIS A 1 86 ? -4.304 1.374 -20.113 1.00 93.06 86 HIS A N 1
ATOM 697 C CA . HIS A 1 86 ? -3.161 2.137 -20.620 1.00 93.06 86 HIS A CA 1
ATOM 698 C C . HIS A 1 86 ? -1.981 2.189 -19.649 1.00 93.06 86 HIS A C 1
ATOM 700 O O . HIS A 1 86 ? -0.928 2.724 -20.003 1.00 93.06 86 HIS A O 1
ATOM 706 N N . GLY A 1 87 ? -2.143 1.629 -18.451 1.00 95.56 87 GLY A N 1
ATOM 707 C CA . GLY A 1 87 ? -1.129 1.641 -17.412 1.00 95.56 87 GLY A CA 1
ATOM 708 C C . GLY A 1 87 ? -0.077 0.544 -17.546 1.00 95.56 87 GLY A C 1
ATOM 709 O O . GLY A 1 87 ? 0.059 -0.132 -18.570 1.00 95.56 87 GLY A O 1
ATOM 710 N N . GLU A 1 88 ? 0.686 0.367 -16.475 1.00 96.69 88 GLU A N 1
ATOM 711 C CA . GLU A 1 88 ? 1.603 -0.756 -16.295 1.00 96.69 88 GLU A CA 1
ATOM 712 C C . GLU A 1 88 ? 1.596 -1.254 -14.850 1.00 96.69 88 GLU A C 1
ATOM 714 O O . GLU A 1 88 ? 1.280 -0.518 -13.914 1.00 96.69 88 GLU A O 1
ATOM 719 N N . VAL A 1 89 ? 1.996 -2.510 -14.664 1.00 97.81 89 VAL A N 1
ATOM 720 C CA . VAL A 1 89 ? 2.300 -3.053 -13.341 1.00 97.81 89 VAL A CA 1
ATOM 721 C C . VAL A 1 89 ? 3.806 -3.090 -13.153 1.00 97.81 89 VAL A C 1
ATOM 723 O O . VAL A 1 89 ? 4.544 -3.567 -14.017 1.00 97.81 89 VAL A O 1
ATOM 726 N N . ARG A 1 90 ? 4.260 -2.619 -11.993 1.00 98.06 90 ARG A N 1
ATOM 727 C CA . ARG A 1 90 ? 5.656 -2.728 -11.574 1.00 98.06 90 ARG A CA 1
ATOM 728 C C . ARG A 1 90 ? 5.777 -3.513 -10.279 1.00 98.06 90 ARG A C 1
ATOM 730 O O . ARG A 1 90 ? 4.902 -3.450 -9.414 1.00 98.06 90 ARG A O 1
ATOM 737 N N . VAL A 1 91 ? 6.898 -4.213 -10.154 1.00 97.88 91 VAL A N 1
ATOM 738 C CA . VAL A 1 91 ? 7.355 -4.837 -8.914 1.00 97.88 91 VAL A CA 1
ATOM 739 C C . VAL A 1 91 ? 7.989 -3.764 -8.041 1.00 97.88 91 VAL A C 1
ATOM 741 O O . VAL A 1 91 ? 8.892 -3.053 -8.487 1.00 97.88 91 VAL A O 1
ATOM 744 N N . ILE A 1 92 ? 7.520 -3.659 -6.805 1.00 97.81 92 ILE A N 1
ATOM 745 C CA . ILE A 1 92 ? 7.985 -2.710 -5.799 1.00 97.81 92 ILE A CA 1
ATOM 746 C C . ILE A 1 92 ? 8.958 -3.410 -4.854 1.00 97.81 92 ILE A C 1
ATOM 748 O O . ILE A 1 92 ? 8.690 -4.508 -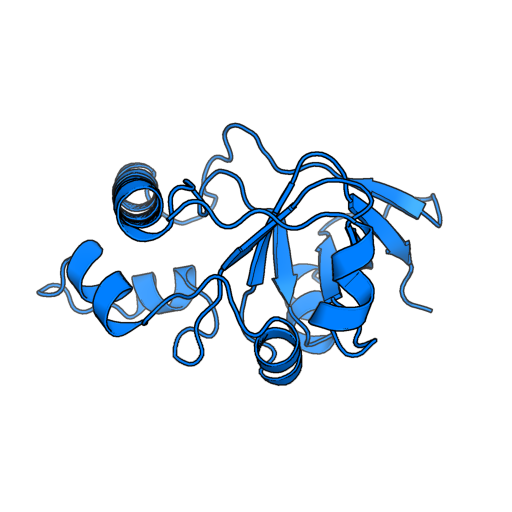4.376 1.00 97.81 92 ILE A O 1
ATOM 752 N N . GLN A 1 93 ? 10.074 -2.749 -4.559 1.00 96.25 93 GLN A N 1
ATOM 753 C CA . GLN A 1 93 ? 11.047 -3.184 -3.562 1.00 96.25 93 GLN A CA 1
ATOM 754 C C . GLN A 1 93 ? 11.506 -1.989 -2.724 1.00 96.25 93 GLN A C 1
ATOM 756 O O . GLN A 1 93 ? 11.886 -0.957 -3.284 1.00 96.25 93 GLN A O 1
ATOM 761 N N . ALA A 1 94 ? 11.507 -2.114 -1.395 1.00 94.88 94 ALA A N 1
ATOM 762 C CA . ALA A 1 94 ? 12.123 -1.103 -0.539 1.00 94.88 94 ALA A CA 1
ATOM 763 C C . ALA A 1 94 ? 13.642 -1.076 -0.739 1.00 94.88 94 ALA A C 1
ATOM 765 O O . ALA A 1 94 ? 14.305 -2.111 -0.734 1.00 94.88 94 ALA A O 1
ATOM 766 N N . ILE A 1 95 ? 14.188 0.128 -0.905 1.00 94.81 95 ILE A N 1
ATOM 767 C CA . ILE A 1 95 ? 15.639 0.375 -0.984 1.00 94.81 95 ILE A CA 1
ATOM 768 C C . ILE A 1 95 ? 16.111 1.335 0.118 1.00 94.81 95 ILE A C 1
ATOM 770 O O . ILE A 1 95 ? 17.210 1.875 0.065 1.00 94.81 95 ILE A O 1
ATOM 774 N N . GLY A 1 96 ? 15.255 1.555 1.112 1.00 92.88 96 GLY A N 1
ATOM 775 C CA . GLY A 1 96 ? 15.496 2.358 2.302 1.00 92.88 96 GLY A CA 1
ATOM 776 C C . GLY A 1 96 ? 14.542 1.932 3.420 1.00 92.88 96 GLY A C 1
ATOM 777 O O . GLY A 1 96 ? 13.810 0.951 3.251 1.00 92.88 96 GLY A O 1
ATOM 778 N N . PRO A 1 97 ? 14.540 2.647 4.557 1.00 94.69 97 PRO A N 1
ATOM 779 C CA . PRO A 1 97 ? 13.631 2.357 5.652 1.00 94.69 97 PRO A CA 1
ATOM 780 C C . PRO A 1 97 ? 12.170 2.440 5.212 1.00 94.69 97 PRO A C 1
ATOM 782 O O . PRO A 1 97 ? 11.777 3.353 4.476 1.00 94.69 97 PRO A O 1
ATOM 785 N N . PHE A 1 98 ? 11.365 1.496 5.684 1.00 96.06 98 PHE A N 1
ATOM 786 C CA . PHE A 1 98 ? 9.957 1.413 5.331 1.00 96.06 98 PHE A CA 1
ATOM 787 C C . PHE A 1 98 ? 9.093 0.924 6.495 1.00 96.06 98 PHE A C 1
ATOM 789 O O . PHE A 1 98 ? 9.567 0.416 7.511 1.00 96.06 98 PHE A O 1
ATOM 796 N N . GLN A 1 99 ? 7.794 1.110 6.330 1.00 96.88 99 GLN A N 1
ATOM 797 C CA . GLN A 1 99 ? 6.715 0.663 7.191 1.00 96.88 99 GLN A CA 1
ATOM 798 C C . GLN A 1 99 ? 5.600 0.170 6.288 1.00 96.88 99 GLN A C 1
ATOM 800 O O . GLN A 1 99 ? 5.428 0.673 5.178 1.00 96.88 99 GLN A O 1
ATOM 805 N N . PHE A 1 100 ? 4.815 -0.781 6.762 1.00 97.69 100 PHE A N 1
ATOM 806 C CA . PHE A 1 100 ? 3.614 -1.191 6.060 1.00 97.69 100 PHE A CA 1
ATOM 807 C C . PHE A 1 100 ? 2.500 -1.449 7.056 1.00 97.69 100 PHE A C 1
ATOM 809 O O . PHE A 1 100 ? 2.766 -1.755 8.218 1.00 97.69 100 PHE A O 1
ATOM 816 N N . CYS A 1 101 ? 1.266 -1.360 6.584 1.00 98.38 101 CYS A N 1
ATOM 817 C CA . CYS A 1 101 ? 0.150 -2.003 7.241 1.00 98.38 101 CYS A CA 1
ATOM 818 C C . CYS A 1 101 ? -0.746 -2.696 6.219 1.00 98.38 101 CYS A C 1
ATOM 820 O O . CYS A 1 101 ? -0.761 -2.363 5.030 1.00 98.38 101 CYS A O 1
ATOM 822 N N . TRP A 1 102 ? -1.465 -3.698 6.699 1.00 98.50 102 TRP A N 1
ATOM 823 C CA . TRP A 1 102 ? -2.446 -4.444 5.927 1.00 98.50 102 TRP A CA 1
ATOM 824 C C . TRP A 1 102 ? -3.451 -5.089 6.879 1.00 98.50 102 TRP A C 1
ATOM 826 O O . TRP A 1 102 ? -3.255 -5.093 8.098 1.00 98.50 102 TRP A O 1
ATOM 836 N N . SER A 1 103 ? -4.519 -5.651 6.326 1.00 98.50 103 SER A N 1
ATOM 837 C CA . SER A 1 103 ? -5.515 -6.391 7.091 1.00 98.50 103 SER A CA 1
ATOM 838 C C . SER A 1 103 ? -5.931 -7.662 6.352 1.00 98.50 103 SER A C 1
ATOM 840 O O . SER A 1 103 ? -6.181 -7.648 5.148 1.00 98.50 103 SER A O 1
ATOM 842 N N . LYS A 1 104 ? -6.090 -8.764 7.097 1.00 98.19 104 LYS A N 1
ATOM 843 C CA . LYS A 1 104 ? -6.689 -10.015 6.588 1.00 98.19 104 LYS A CA 1
ATOM 844 C C . LYS A 1 104 ? -8.183 -9.868 6.267 1.00 98.19 104 LYS A C 1
ATOM 846 O O . LYS A 1 104 ? -8.736 -10.720 5.583 1.00 98.19 104 LYS A O 1
ATOM 851 N N . LYS A 1 105 ? -8.831 -8.822 6.784 1.00 98.12 105 LYS A N 1
ATOM 852 C CA . LYS A 1 105 ? -10.276 -8.565 6.700 1.00 98.12 105 LYS A CA 1
ATOM 853 C C . LYS A 1 105 ? -10.642 -7.430 5.740 1.00 98.12 105 LYS A C 1
ATOM 855 O O . LYS A 1 105 ? -11.825 -7.185 5.576 1.00 98.12 105 LYS A O 1
ATOM 860 N N . SER A 1 106 ? -9.657 -6.740 5.162 1.00 97.56 106 SER A N 1
ATOM 861 C CA . SER A 1 106 ? -9.851 -5.615 4.243 1.00 97.56 106 SER A CA 1
ATOM 862 C C . SER A 1 106 ? -9.206 -5.960 2.910 1.00 97.56 106 SER A C 1
ATOM 864 O O . SER A 1 106 ? -7.981 -6.034 2.833 1.00 97.56 106 SER A O 1
ATOM 866 N N . HIS A 1 107 ? -10.008 -6.155 1.864 1.00 96.25 107 HIS A N 1
ATOM 867 C CA . HIS A 1 107 ? -9.476 -6.305 0.504 1.00 96.25 107 HIS A CA 1
ATOM 868 C C . HIS A 1 107 ? -8.925 -4.968 -0.017 1.00 96.25 107 HIS A C 1
ATOM 870 O O . HIS A 1 107 ? -7.802 -4.922 -0.512 1.00 96.25 107 HIS A O 1
ATOM 876 N N . ASP A 1 108 ? -9.700 -3.894 0.146 1.00 96.00 108 ASP A N 1
ATOM 877 C CA . ASP A 1 108 ? -9.381 -2.514 -0.232 1.00 96.00 108 ASP A CA 1
ATOM 878 C C . ASP A 1 108 ? -10.081 -1.584 0.771 1.00 96.00 108 ASP A C 1
ATOM 880 O O . ASP A 1 108 ? -11.269 -1.748 1.043 1.00 96.00 108 ASP A O 1
ATOM 884 N N . LEU A 1 109 ? -9.354 -0.637 1.371 1.00 96.31 109 LEU A N 1
ATOM 885 C CA . LEU A 1 109 ? -9.908 0.196 2.445 1.00 96.31 109 LEU A CA 1
ATOM 886 C C . LEU A 1 109 ? -10.977 1.193 1.962 1.00 96.31 109 LEU A C 1
ATOM 888 O O . LEU A 1 109 ? -11.818 1.632 2.748 1.00 96.31 109 LEU A O 1
ATOM 892 N N . TYR A 1 110 ? -10.927 1.611 0.699 1.00 95.75 110 TYR A N 1
ATOM 893 C CA . TYR A 1 110 ? -11.961 2.463 0.125 1.00 95.75 110 TYR A CA 1
ATOM 894 C C . TYR A 1 110 ? -13.262 1.682 -0.076 1.00 95.75 110 TYR A C 1
ATOM 896 O O . TYR A 1 110 ? -14.310 2.179 0.330 1.00 95.75 110 TYR A O 1
ATOM 904 N N . ASP A 1 111 ? -13.183 0.454 -0.587 1.00 95.75 111 ASP A N 1
ATOM 905 C CA . ASP A 1 111 ? -14.345 -0.428 -0.738 1.00 95.75 111 ASP A CA 1
ATOM 906 C C . ASP A 1 111 ? -15.001 -0.719 0.627 1.00 95.75 111 ASP A C 1
ATOM 908 O O . ASP A 1 111 ? -16.224 -0.652 0.760 1.00 95.75 111 ASP A O 1
ATOM 912 N N . GLU A 1 112 ? -14.201 -0.967 1.675 1.00 97.19 112 GLU A N 1
ATOM 913 C CA . GLU A 1 112 ? -14.720 -1.143 3.044 1.00 97.19 112 GLU A CA 1
ATOM 914 C C . GLU A 1 112 ? -15.447 0.110 3.553 1.00 97.19 112 GLU A C 1
ATOM 916 O O . GLU A 1 112 ? -16.476 0.009 4.222 1.00 97.19 112 GLU A O 1
ATOM 921 N N . PHE A 1 113 ? -14.931 1.298 3.226 1.00 96.75 113 PHE A N 1
ATOM 922 C CA . PHE A 1 113 ? -15.574 2.562 3.574 1.00 96.75 113 PHE A CA 1
ATOM 923 C C . PHE A 1 113 ? -16.897 2.762 2.824 1.00 96.75 113 PHE A C 1
ATOM 925 O O . PHE A 1 113 ? -17.870 3.208 3.431 1.00 96.75 113 PHE A O 1
ATOM 932 N N . GLU A 1 114 ? -16.965 2.425 1.535 1.00 96.50 114 GLU A N 1
ATOM 933 C CA . GLU A 1 114 ? -18.211 2.515 0.764 1.00 96.50 114 GLU A CA 1
ATOM 934 C C . GLU A 1 114 ? -19.274 1.520 1.251 1.00 96.50 114 GLU A C 1
ATOM 936 O O . GLU A 1 114 ? -20.466 1.829 1.227 1.00 96.50 114 GLU A O 1
ATOM 941 N N . ALA A 1 115 ? -18.851 0.349 1.731 1.00 96.06 115 ALA A N 1
ATOM 942 C CA . ALA A 1 115 ? -19.731 -0.682 2.276 1.00 96.06 115 ALA A CA 1
ATOM 943 C C . ALA A 1 115 ? -20.113 -0.464 3.754 1.00 96.06 115 ALA A C 1
ATOM 945 O O . ALA A 1 115 ? -20.958 -1.191 4.289 1.00 96.06 115 ALA A O 1
ATOM 946 N N . MET A 1 116 ? -19.499 0.512 4.427 1.00 94.31 116 MET A N 1
ATOM 947 C CA . MET A 1 116 ? -19.716 0.798 5.842 1.00 94.31 116 MET A CA 1
ATOM 948 C C . MET A 1 116 ? -21.182 1.168 6.123 1.00 94.31 116 MET A C 1
ATOM 950 O O . MET A 1 116 ? -21.810 1.943 5.399 1.00 94.31 116 MET A O 1
ATOM 954 N N . SER A 1 117 ? -21.741 0.650 7.222 1.00 93.12 117 SER A N 1
ATOM 955 C CA . SER A 1 117 ? -23.099 1.029 7.638 1.00 93.12 117 SER A CA 1
ATOM 956 C C . SER A 1 117 ? -23.144 2.479 8.132 1.00 93.12 117 SER A C 1
ATOM 958 O O . SER A 1 117 ? -22.195 2.960 8.745 1.00 93.12 117 SER A O 1
ATOM 960 N N . GLN A 1 118 ? -24.274 3.169 7.948 1.00 90.56 118 GLN A N 1
ATOM 961 C CA . GLN A 1 118 ? -24.428 4.570 8.377 1.00 90.56 118 GLN A CA 1
ATOM 962 C C . GLN A 1 118 ? -24.285 4.775 9.895 1.00 90.56 118 GLN A C 1
ATOM 964 O O . GLN A 1 118 ? -24.081 5.898 10.349 1.00 90.56 118 GLN A O 1
ATOM 969 N N . GLN A 1 119 ? -24.435 3.709 10.681 1.00 94.44 119 GLN A N 1
ATOM 970 C CA . GLN A 1 119 ? -24.311 3.724 12.135 1.00 94.44 119 GLN A CA 1
ATOM 971 C C . GLN A 1 119 ? -22.879 3.429 12.608 1.00 94.44 119 GLN A C 1
ATOM 973 O O . GLN A 1 119 ? -22.569 3.657 13.777 1.00 94.44 119 GLN A O 1
ATOM 978 N N . GLU A 1 120 ? -22.011 2.913 11.733 1.00 96.12 120 GLU A N 1
ATOM 979 C CA . GLU A 1 120 ? -20.614 2.627 12.052 1.00 96.12 120 GLU A CA 1
ATOM 980 C C . GLU A 1 120 ? -19.770 3.904 11.921 1.00 96.12 120 GLU A C 1
ATOM 982 O O . GLU A 1 120 ? -19.954 4.726 11.025 1.00 96.12 120 GLU A O 1
ATOM 987 N N . THR A 1 121 ? -18.842 4.090 12.859 1.00 97.56 121 THR A N 1
ATOM 988 C CA . THR A 1 121 ? -17.883 5.201 12.817 1.00 97.56 121 THR A CA 1
ATOM 989 C C . THR A 1 121 ? -16.582 4.740 12.169 1.00 97.56 121 THR A C 1
ATOM 991 O O . THR A 1 121 ? -16.234 3.564 12.257 1.00 97.56 121 THR A O 1
ATOM 994 N N . ILE A 1 122 ? -15.810 5.668 11.593 1.00 97.75 122 ILE A N 1
ATOM 995 C CA . ILE A 1 122 ? -14.513 5.346 10.975 1.00 97.75 122 ILE A CA 1
ATOM 996 C C . ILE A 1 122 ? -13.567 4.604 11.942 1.00 97.75 122 ILE A C 1
ATOM 998 O O . ILE A 1 122 ? -13.040 3.564 11.548 1.00 97.75 122 ILE A O 1
ATOM 1002 N N . PRO A 1 123 ? -13.380 5.035 13.208 1.00 97.62 123 PRO A N 1
ATOM 1003 C CA . PRO A 1 123 ? -12.562 4.277 14.155 1.00 97.62 123 PRO A CA 1
ATOM 1004 C C . PRO A 1 123 ? -13.086 2.863 14.426 1.00 97.62 123 PRO A C 1
ATOM 1006 O O . PRO A 1 123 ? -12.292 1.933 14.507 1.00 97.62 123 PRO A O 1
ATOM 1009 N N . ALA A 1 124 ? -14.408 2.684 14.543 1.00 97.81 124 ALA A N 1
ATOM 1010 C CA . ALA A 1 124 ? -15.002 1.366 14.781 1.00 97.81 124 ALA A CA 1
ATOM 1011 C C . ALA A 1 124 ? -14.797 0.421 13.586 1.00 97.81 124 ALA A C 1
ATOM 1013 O O . ALA A 1 124 ? -14.461 -0.748 13.782 1.00 97.81 124 ALA A O 1
ATOM 1014 N N . MET A 1 125 ? -14.920 0.945 12.362 1.00 98.12 125 MET A N 1
ATOM 1015 C CA . MET A 1 125 ? -14.614 0.210 11.137 1.00 98.12 125 MET A CA 1
ATOM 1016 C C . MET A 1 125 ? -13.149 -0.243 11.124 1.00 98.12 125 MET A C 1
ATOM 1018 O O . MET A 1 125 ? -12.869 -1.423 10.930 1.00 98.12 125 MET A O 1
ATOM 1022 N N . LEU A 1 126 ? -12.205 0.667 11.380 1.00 98.19 126 LEU A N 1
ATOM 1023 C CA . LEU A 1 126 ? -10.771 0.354 11.368 1.00 98.19 126 LEU A CA 1
ATOM 1024 C C . LEU A 1 126 ? -10.375 -0.657 12.452 1.00 98.19 126 LEU A C 1
ATOM 1026 O O . LEU A 1 126 ? -9.599 -1.572 12.174 1.00 98.19 126 LEU A O 1
ATOM 1030 N N . GLU A 1 127 ? -10.961 -0.544 13.645 1.00 97.94 127 GLU A N 1
ATOM 1031 C CA . GLU A 1 127 ? -10.788 -1.511 14.734 1.00 97.94 127 GLU A CA 1
ATOM 1032 C C . GLU A 1 127 ? -11.259 -2.911 14.309 1.00 97.94 127 GLU A C 1
ATOM 1034 O O . GLU A 1 127 ? -10.538 -3.901 14.446 1.00 97.94 127 GLU A O 1
ATOM 1039 N N . ARG A 1 128 ? -12.455 -3.004 13.710 1.00 97.56 128 ARG A N 1
ATOM 1040 C CA . ARG A 1 128 ? -13.016 -4.265 13.201 1.00 97.56 128 ARG A CA 1
ATOM 1041 C C . ARG A 1 128 ? -12.126 -4.895 12.130 1.00 97.56 128 ARG A C 1
ATOM 1043 O O . ARG A 1 128 ? -11.965 -6.126 12.123 1.00 97.56 128 ARG A O 1
ATOM 1050 N N . LEU A 1 129 ? -11.572 -4.070 11.239 1.00 98.25 129 LEU A N 1
ATOM 1051 C CA . LEU A 1 129 ? -10.687 -4.499 10.160 1.00 98.25 129 LEU A CA 1
ATOM 1052 C C . LEU A 1 129 ? -9.335 -5.012 10.677 1.00 98.25 129 LEU A C 1
ATOM 1054 O O . LEU A 1 129 ? -8.728 -5.814 9.981 1.00 98.25 129 LEU A O 1
ATOM 1058 N N . ASP A 1 130 ? -8.899 -4.692 11.899 1.00 97.62 130 ASP A N 1
ATOM 1059 C CA . ASP A 1 130 ? -7.720 -5.311 12.537 1.00 97.62 130 ASP A CA 1
ATOM 1060 C C . ASP A 1 130 ? -6.428 -5.155 11.700 1.00 97.62 130 ASP A C 1
ATOM 1062 O O . ASP A 1 130 ? -5.764 -6.132 11.336 1.00 97.62 130 ASP A O 1
ATOM 1066 N N . PHE A 1 131 ? -6.097 -3.908 11.341 1.00 98.06 131 PHE A N 1
ATOM 1067 C CA . PHE A 1 131 ? -4.865 -3.577 10.614 1.00 98.06 131 PHE A CA 1
ATOM 1068 C C . PHE A 1 131 ? -3.607 -3.850 11.448 1.00 98.06 131 PHE A C 1
ATOM 1070 O O . PHE A 1 131 ? -3.541 -3.517 12.630 1.00 98.06 131 PHE A O 1
ATOM 1077 N N . LYS A 1 132 ? -2.572 -4.413 10.812 1.00 96.62 132 LYS A N 1
ATOM 1078 C CA . LYS A 1 132 ? -1.306 -4.796 11.462 1.00 96.62 132 LYS A CA 1
ATOM 1079 C C . LYS A 1 132 ? -0.095 -4.399 10.630 1.00 96.62 132 LYS A C 1
ATOM 1081 O O . LYS A 1 132 ? -0.159 -4.367 9.405 1.00 96.62 132 LYS A O 1
ATOM 1086 N N . CYS A 1 133 ? 1.025 -4.171 11.316 1.00 97.25 133 CYS A N 1
ATOM 1087 C CA . CYS A 1 133 ? 2.334 -3.866 10.722 1.00 97.25 133 CYS A CA 1
ATOM 1088 C C . CYS A 1 133 ? 3.289 -5.075 10.721 1.00 97.25 133 CYS A C 1
ATOM 1090 O O . CYS A 1 133 ? 4.506 -4.915 10.774 1.00 97.25 133 CYS A O 1
ATOM 1092 N N . SER A 1 134 ? 2.747 -6.291 10.746 1.00 96.00 134 SER A N 1
ATOM 1093 C CA . SER A 1 134 ? 3.496 -7.551 10.790 1.00 96.00 134 SER A CA 1
ATOM 1094 C C . SER A 1 134 ? 3.026 -8.495 9.684 1.00 96.00 134 SER A C 1
ATOM 1096 O O . SER A 1 134 ? 2.015 -8.222 9.046 1.00 96.00 134 SER A O 1
ATOM 1098 N N . ASP A 1 135 ? 3.741 -9.606 9.464 1.00 96.31 135 ASP A N 1
ATOM 1099 C CA . ASP A 1 135 ? 3.326 -10.672 8.531 1.00 96.31 135 ASP A CA 1
ATOM 1100 C C . ASP A 1 135 ? 3.213 -10.194 7.065 1.00 96.31 135 ASP A C 1
ATOM 1102 O O . ASP A 1 135 ? 2.165 -10.316 6.435 1.00 96.31 135 ASP A O 1
ATOM 1106 N N . LEU A 1 136 ? 4.289 -9.601 6.519 1.00 97.00 136 LEU A N 1
ATOM 1107 C CA . LEU A 1 136 ? 4.313 -9.136 5.121 1.00 97.00 136 LEU A CA 1
ATOM 1108 C C . LEU A 1 136 ? 4.132 -10.295 4.129 1.00 97.00 136 LEU A C 1
ATOM 1110 O O . LEU A 1 136 ? 3.453 -10.127 3.121 1.00 97.00 136 LEU A O 1
ATOM 1114 N N . GLU A 1 137 ? 4.696 -11.469 4.412 1.00 97.56 137 GLU A N 1
ATOM 1115 C CA . GLU A 1 137 ? 4.478 -12.674 3.610 1.00 97.56 137 GLU A CA 1
ATOM 1116 C C . GLU A 1 137 ? 2.988 -13.044 3.554 1.00 97.56 137 GLU A C 1
ATOM 1118 O O . GLU A 1 137 ? 2.439 -13.200 2.463 1.00 97.56 137 GLU A O 1
ATOM 1123 N N . GLY A 1 138 ? 2.294 -13.085 4.700 1.00 97.75 138 GLY A N 1
ATOM 1124 C CA . GLY A 1 138 ? 0.849 -13.306 4.739 1.00 97.75 138 GLY A CA 1
ATOM 1125 C C . GLY A 1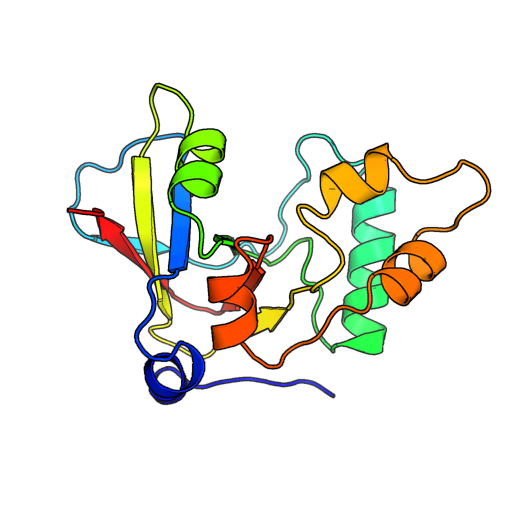 138 ? 0.060 -12.220 4.001 1.00 97.75 138 GLY A C 1
ATOM 1126 O O . GLY A 1 138 ? -0.930 -12.525 3.331 1.00 97.75 138 GLY A O 1
ATOM 1127 N N . ALA A 1 139 ? 0.519 -10.967 4.058 1.00 97.81 139 ALA A N 1
ATOM 1128 C CA . ALA A 1 139 ? -0.074 -9.864 3.306 1.00 97.81 139 ALA A CA 1
ATOM 1129 C C . ALA A 1 139 ? 0.003 -10.116 1.796 1.00 97.81 139 ALA A C 1
ATOM 1131 O O . ALA A 1 139 ? -1.000 -10.022 1.088 1.00 97.81 139 ALA A O 1
ATOM 1132 N N . LEU A 1 140 ? 1.184 -10.501 1.311 1.00 97.75 140 LEU A N 1
ATOM 1133 C CA . LEU A 1 140 ? 1.430 -10.812 -0.094 1.00 97.75 140 LEU A CA 1
ATOM 1134 C C . LEU A 1 140 ? 0.595 -12.009 -0.559 1.00 97.75 140 LEU A C 1
ATOM 1136 O O . LEU A 1 140 ? -0.033 -11.942 -1.614 1.00 97.75 140 LEU A O 1
ATOM 1140 N N . GLN A 1 141 ? 0.524 -13.072 0.243 1.00 97.75 141 GLN A N 1
ATOM 1141 C CA . GLN A 1 141 ? -0.289 -14.254 -0.062 1.00 97.75 141 GLN A CA 1
ATOM 1142 C C . GLN A 1 141 ? -1.787 -13.942 -0.144 1.00 97.75 141 GLN A C 1
ATOM 1144 O O . GLN A 1 141 ? -2.489 -14.547 -0.951 1.00 97.75 141 GLN A O 1
ATOM 1149 N N . SER A 1 142 ? -2.282 -12.999 0.664 1.00 97.75 142 SER A N 1
ATOM 1150 C CA . SER A 1 142 ? -3.706 -12.642 0.672 1.00 97.75 142 SER A CA 1
ATOM 1151 C C . SER A 1 142 ? -4.166 -11.930 -0.603 1.00 97.75 142 SER A C 1
ATOM 1153 O O . SER A 1 142 ? -5.336 -12.010 -0.964 1.00 97.75 142 SER A O 1
ATOM 1155 N N . GLY A 1 143 ? -3.261 -11.211 -1.277 1.00 97.69 143 GLY A N 1
ATOM 1156 C CA . GLY A 1 143 ? -3.616 -10.325 -2.385 1.00 97.69 143 GLY A CA 1
ATOM 1157 C C . GLY A 1 143 ? -4.382 -9.058 -1.973 1.00 97.69 143 GLY A C 1
ATOM 1158 O O . GLY A 1 143 ? -4.740 -8.277 -2.855 1.00 97.69 143 GLY A O 1
ATOM 1159 N N . ASN A 1 144 ? -4.595 -8.824 -0.675 1.00 98.31 144 ASN A N 1
ATOM 1160 C CA . ASN A 1 144 ? -5.236 -7.618 -0.156 1.00 98.31 144 ASN A CA 1
ATOM 1161 C C . ASN A 1 144 ? -4.359 -6.372 -0.352 1.00 98.31 144 ASN A C 1
ATOM 1163 O O . ASN A 1 144 ? -3.163 -6.455 -0.656 1.00 98.31 144 ASN A O 1
ATOM 1167 N N . GLU A 1 145 ? -4.967 -5.204 -0.159 1.00 98.31 145 GLU A N 1
ATOM 1168 C CA . GLU A 1 145 ? -4.272 -3.926 -0.138 1.00 98.31 145 GLU A CA 1
ATOM 1169 C C . GLU A 1 145 ? -3.206 -3.882 0.969 1.00 98.31 145 GLU A C 1
ATOM 1171 O O . GLU A 1 145 ? -3.453 -4.148 2.148 1.00 98.31 145 GLU A O 1
ATOM 1176 N N . ILE A 1 146 ? -1.999 -3.495 0.564 1.00 98.50 146 ILE A N 1
ATOM 1177 C CA . ILE A 1 146 ? -0.858 -3.230 1.430 1.00 98.50 146 ILE A CA 1
ATOM 1178 C C . ILE A 1 146 ? -0.508 -1.752 1.283 1.00 98.50 146 ILE A C 1
ATOM 1180 O O . ILE A 1 146 ? -0.127 -1.274 0.205 1.00 98.50 146 ILE A O 1
ATOM 1184 N N . MET A 1 147 ? -0.624 -1.033 2.393 1.00 98.00 147 MET A N 1
ATOM 1185 C CA . MET A 1 147 ? -0.259 0.370 2.522 1.00 98.00 147 MET A CA 1
ATOM 1186 C C . MET A 1 147 ? 1.207 0.469 2.931 1.00 98.00 147 MET A C 1
ATOM 1188 O O . MET A 1 147 ? 1.563 0.123 4.053 1.00 98.00 147 MET A O 1
ATOM 1192 N N . LEU A 1 148 ? 2.064 0.920 2.015 1.00 97.12 148 LEU A N 1
ATOM 1193 C CA . LEU A 1 148 ? 3.515 0.950 2.181 1.00 97.12 148 LEU A CA 1
ATOM 1194 C C . LEU A 1 148 ? 4.023 2.393 2.305 1.00 97.12 148 LEU A C 1
ATOM 1196 O O . LEU A 1 148 ? 3.827 3.202 1.403 1.00 97.12 148 LEU A O 1
ATOM 1200 N N . VAL A 1 149 ? 4.717 2.714 3.396 1.00 97.06 149 VAL A N 1
ATOM 1201 C CA . VAL A 1 149 ? 5.313 4.032 3.667 1.00 97.06 149 VAL A CA 1
ATOM 1202 C C . VAL A 1 149 ? 6.828 3.888 3.766 1.00 97.06 149 VAL A C 1
ATOM 1204 O O . VAL A 1 149 ? 7.334 2.982 4.407 1.00 97.06 149 VAL A O 1
ATOM 1207 N N . GLY A 1 150 ? 7.578 4.786 3.148 1.00 94.56 150 GLY A N 1
ATOM 1208 C CA . GLY A 1 150 ? 9.037 4.749 3.107 1.00 94.56 150 GLY A CA 1
ATOM 1209 C C . GLY A 1 150 ? 9.620 5.818 2.192 1.00 94.56 150 GLY A C 1
ATOM 1210 O O . GLY A 1 150 ? 8.923 6.376 1.334 1.00 94.56 150 GLY A O 1
ATOM 1211 N N . ASP A 1 151 ? 10.904 6.100 2.385 1.00 90.69 151 ASP A N 1
ATOM 1212 C CA . ASP A 1 151 ? 11.583 7.220 1.725 1.00 90.69 151 ASP A CA 1
ATOM 1213 C C . ASP A 1 151 ? 11.855 6.951 0.241 1.00 90.69 151 ASP A C 1
ATOM 1215 O O . ASP A 1 151 ? 11.867 7.875 -0.576 1.00 90.69 151 ASP A O 1
ATOM 1219 N N . ALA A 1 152 ? 12.080 5.682 -0.110 1.00 93.44 152 ALA A N 1
ATOM 1220 C CA . ALA A 1 152 ? 12.497 5.267 -1.439 1.00 93.44 152 ALA A CA 1
ATOM 1221 C C . ALA A 1 152 ? 12.153 3.798 -1.727 1.00 93.44 152 ALA A C 1
ATOM 1223 O O . ALA A 1 152 ? 12.514 2.888 -0.976 1.00 93.44 152 ALA A O 1
ATOM 1224 N N . PHE A 1 153 ? 11.537 3.575 -2.885 1.00 96.88 153 PHE A N 1
ATOM 1225 C CA . PHE A 1 153 ? 11.244 2.267 -3.455 1.00 96.88 153 PHE A CA 1
ATOM 1226 C C . PHE A 1 153 ? 11.768 2.185 -4.881 1.00 96.88 153 PHE A C 1
ATOM 1228 O O . PHE A 1 153 ? 11.640 3.126 -5.667 1.00 96.88 153 PHE A O 1
ATOM 1235 N N . LYS A 1 154 ? 12.308 1.027 -5.241 1.00 97.19 154 LYS A N 1
ATOM 1236 C CA . LYS A 1 154 ? 12.592 0.674 -6.625 1.00 97.19 154 LYS A CA 1
ATOM 1237 C C . LYS A 1 154 ? 11.331 0.067 -7.238 1.00 97.19 154 LYS A C 1
ATOM 1239 O O . LYS A 1 154 ? 10.820 -0.918 -6.712 1.00 97.19 154 LYS A O 1
ATOM 1244 N N . ALA A 1 155 ? 10.852 0.628 -8.346 1.00 97.81 155 ALA A N 1
ATOM 1245 C CA . ALA A 1 155 ? 9.750 0.074 -9.127 1.00 97.81 155 ALA A CA 1
ATOM 1246 C C . ALA A 1 155 ? 10.265 -0.428 -10.484 1.00 97.81 155 ALA A C 1
ATOM 1248 O O . ALA A 1 155 ? 10.603 0.368 -11.366 1.00 97.81 155 ALA A O 1
ATOM 1249 N N . SER A 1 156 ? 10.332 -1.749 -10.643 1.00 97.38 156 SER A N 1
ATOM 1250 C CA . SER A 1 156 ? 10.873 -2.410 -11.840 1.00 97.38 156 SER A CA 1
ATOM 1251 C C . SER A 1 156 ? 9.750 -2.995 -12.691 1.00 97.38 156 SER A C 1
ATOM 1253 O O . SER A 1 156 ? 8.738 -3.430 -12.139 1.00 97.38 156 SER A O 1
ATOM 1255 N N . ARG A 1 157 ? 9.909 -3.030 -14.016 1.00 93.31 157 ARG A N 1
ATOM 1256 C CA . ARG A 1 157 ? 8.947 -3.709 -14.897 1.00 93.31 157 ARG A CA 1
ATOM 1257 C C . ARG A 1 157 ? 8.738 -5.158 -14.462 1.00 93.31 157 ARG A C 1
ATOM 1259 O O . ARG A 1 157 ? 9.691 -5.859 -14.125 1.00 93.31 157 ARG A O 1
ATOM 1266 N N . HIS A 1 158 ? 7.479 -5.579 -14.452 1.00 84.56 158 HIS A N 1
ATOM 1267 C CA . HIS A 1 158 ? 7.141 -6.990 -14.365 1.00 84.56 158 HIS A CA 1
ATOM 1268 C C . HIS A 1 158 ? 7.405 -7.619 -15.741 1.00 84.56 158 HIS A C 1
ATOM 1270 O O . HIS A 1 158 ? 6.879 -7.116 -16.735 1.00 84.56 158 HIS A O 1
ATOM 1276 N N . LEU A 1 159 ? 8.288 -8.622 -15.784 1.00 65.50 159 LEU A N 1
ATOM 1277 C CA . LEU A 1 159 ? 8.663 -9.351 -17.002 1.00 65.50 159 LEU A CA 1
ATOM 1278 C C . LEU A 1 159 ? 7.520 -10.240 -17.498 1.00 65.50 159 LEU A C 1
ATOM 1280 O O . LEU A 1 159 ? 6.828 -10.825 -16.635 1.00 65.50 159 LEU A O 1
#

pLDDT: mean 94.75, std 5.53, range [54.25, 98.56]

Mean predicted aligned error: 3.25 Å

Secondary structure (DSSP, 8-state):
----B-GGGHHHHHTTPPEEEEESS--SSSEEEE---SSPPPSSS-HHHHHHHHHHHHHHHSS-HHHHPEEEES-HHHHHHHH-TT-EEEEEEESS-EEEEE-TT-S-HHHHHHT--TT--HHHHHHHHT-BS--HHHHHHHT-EEEEEES-EEEEE--

Foldseek 3Di:
DADKDWLVCFCVLQVNAWKKAADLADDPDQKDKDAWAPFDDDPPDDPVLLVVLQVLCCVPHVGSLSGGFDKIFLDPVVRDVNNPPRIAMWTKGDPGMKWKKDFLQAQDVVVLVVVDDPPDDSNNSVVVRPIDRGRNNVRSVSRGIMRMHDGIMMTGGDD

Sequence (159 aa):
MNMKFNHDDWKPLSGGMLLYRGFSQKAPEDTVLVRSPTDRKPAHMPLSVQHQMDDWFEKELGTRFRQRSLFTTGSLDVARRYAGDHGEVRVIQAIGPFQFCWSKKSHDLYDEFEAMSQQETIPAMLERLDFKCSDLEGALQSGNEIMLVGDAFKASRHL

Radius of gyration: 15.07 Å; Cα contacts (8 Å, |Δi|>4): 320; chains: 1; bounding box: 42×30×39 Å